Protein AF-A0A832CAN0-F1 (afdb_monomer)

Foldseek 3Di:
DDKDKDFQCDDDDADPQGDDGGFIWIDPPPDIDGDDDPVRCVVCVVVRVCVVVPDDDPVD

Structure (mmCIF, N/CA/C/O backbone):
data_AF-A0A832CAN0-F1
#
_entry.id   AF-A0A832CAN0-F1
#
loop_
_atom_site.group_PDB
_atom_site.id
_atom_site.type_symbol
_atom_site.label_atom_id
_atom_site.label_alt_id
_atom_site.label_comp_id
_atom_site.label_asym_id
_atom_site.label_entity_id
_atom_site.label_seq_id
_atom_site.pdbx_PDB_ins_code
_atom_site.Cartn_x
_atom_site.Cartn_y
_atom_site.Cartn_z
_atom_site.occupancy
_atom_site.B_iso_or_equiv
_atom_site.auth_seq_id
_atom_site.auth_comp_id
_atom_site.auth_asym_id
_atom_site.auth_atom_id
_atom_site.pdbx_PDB_model_num
ATOM 1 N N . MET A 1 1 ? 5.917 -0.335 -16.024 1.00 65.69 1 MET A N 1
ATOM 2 C CA . MET A 1 1 ? 6.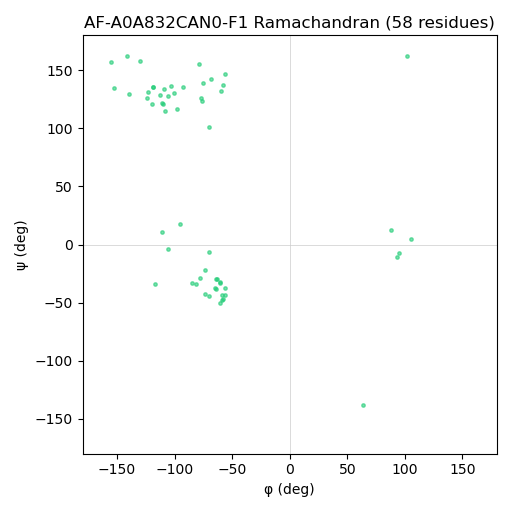037 -0.293 -14.549 1.00 65.69 1 MET A CA 1
ATOM 3 C C . MET A 1 1 ? 5.043 -1.284 -13.983 1.00 65.69 1 MET A C 1
ATOM 5 O O . MET A 1 1 ? 3.906 -1.287 -14.435 1.00 65.69 1 MET A O 1
ATOM 9 N N . SER A 1 2 ? 5.472 -2.142 -13.066 1.00 86.12 2 SER A N 1
ATOM 10 C CA . SER A 1 2 ? 4.619 -3.136 -12.407 1.00 86.12 2 SER A CA 1
ATOM 11 C C . SER A 1 2 ? 3.594 -2.459 -11.491 1.00 86.12 2 SER A C 1
ATOM 13 O O . SER A 1 2 ? 3.876 -1.434 -10.865 1.00 86.12 2 SER A O 1
ATOM 15 N N . VAL A 1 3 ? 2.380 -3.003 -11.450 1.00 94.69 3 VAL A N 1
ATOM 16 C CA . VAL A 1 3 ? 1.309 -2.560 -10.549 1.00 94.69 3 VAL A CA 1
ATOM 17 C C . VAL A 1 3 ? 1.381 -3.406 -9.284 1.00 94.69 3 VAL A C 1
ATOM 19 O O . VAL A 1 3 ? 1.552 -4.618 -9.371 1.00 94.69 3 VAL A O 1
ATOM 22 N N . VAL A 1 4 ? 1.263 -2.768 -8.120 1.00 95.94 4 VAL A N 1
ATOM 23 C CA . VAL A 1 4 ? 1.231 -3.453 -6.822 1.00 95.94 4 VAL A CA 1
ATOM 24 C C . VAL A 1 4 ? -0.100 -3.142 -6.149 1.00 95.94 4 VAL A C 1
ATOM 26 O O . VAL A 1 4 ? -0.413 -1.974 -5.914 1.00 95.94 4 VAL A O 1
ATOM 29 N N . GLU A 1 5 ? -0.872 -4.182 -5.846 1.00 96.19 5 GLU A N 1
ATOM 30 C CA . GLU A 1 5 ? -2.128 -4.091 -5.099 1.00 96.19 5 GLU A CA 1
ATOM 31 C C . GLU A 1 5 ? -1.890 -4.497 -3.640 1.00 96.19 5 GLU A C 1
ATOM 33 O O . GLU A 1 5 ? -1.298 -5.536 -3.356 1.00 96.19 5 GLU A O 1
ATOM 38 N N . VAL A 1 6 ? -2.363 -3.672 -2.710 1.00 95.88 6 VAL A N 1
ATOM 39 C CA . VAL A 1 6 ? -2.352 -3.948 -1.273 1.00 95.88 6 VAL A CA 1
ATOM 40 C C . VAL A 1 6 ? -3.793 -4.114 -0.817 1.00 95.88 6 VAL A C 1
ATOM 42 O O . VAL A 1 6 ? -4.624 -3.250 -1.082 1.00 95.88 6 VAL A O 1
ATOM 45 N N . THR A 1 7 ? -4.083 -5.213 -0.120 1.00 96.81 7 THR A N 1
ATOM 46 C CA . THR A 1 7 ? -5.415 -5.496 0.429 1.00 96.81 7 THR A CA 1
ATOM 47 C C . THR A 1 7 ? -5.350 -5.601 1.947 1.00 96.81 7 THR A C 1
ATOM 49 O O . THR A 1 7 ? -4.476 -6.279 2.493 1.00 96.81 7 THR A O 1
ATOM 52 N N . VAL A 1 8 ? -6.297 -4.978 2.647 1.00 96.62 8 VAL A N 1
ATOM 53 C CA . VAL A 1 8 ? -6.450 -5.163 4.095 1.00 96.62 8 VAL A CA 1
ATOM 54 C C . VAL A 1 8 ? -6.973 -6.577 4.359 1.00 96.62 8 VAL A C 1
ATOM 56 O O . VAL A 1 8 ? -8.160 -6.853 4.204 1.00 96.62 8 VAL A O 1
ATOM 59 N N . LYS A 1 9 ? -6.080 -7.491 4.757 1.00 95.75 9 LYS A N 1
ATOM 60 C CA . LYS A 1 9 ? -6.419 -8.905 5.007 1.00 95.75 9 LYS A CA 1
ATOM 61 C C . LYS A 1 9 ? -7.122 -9.141 6.348 1.00 95.75 9 LYS A C 1
ATOM 63 O O . LYS A 1 9 ? -7.881 -10.093 6.484 1.00 95.75 9 LYS A O 1
ATOM 68 N N . SER A 1 10 ? -6.855 -8.312 7.357 1.00 95.69 10 SER A N 1
ATOM 69 C CA . SER A 1 10 ? -7.442 -8.467 8.692 1.00 95.69 10 SER A CA 1
ATOM 70 C C . SER A 1 10 ? -7.490 -7.141 9.445 1.00 95.69 10 SER A C 1
ATOM 72 O O . SER A 1 10 ? -6.719 -6.225 9.160 1.00 95.69 10 SER A O 1
ATOM 74 N N . GLN A 1 11 ? -8.386 -7.049 10.425 1.00 96.12 11 GLN A N 1
ATOM 75 C CA . GLN A 1 11 ? -8.497 -5.913 11.328 1.00 96.12 11 GLN A CA 1
ATOM 76 C C . GLN A 1 11 ? -8.767 -6.426 12.742 1.00 96.12 11 GLN A C 1
ATOM 78 O O . GLN A 1 11 ? -9.671 -7.229 12.958 1.00 96.12 11 GLN A O 1
ATOM 83 N N . LYS A 1 12 ? -7.984 -5.945 13.710 1.00 95.50 12 LYS A N 1
ATOM 84 C CA . LYS A 1 12 ? -8.256 -6.124 15.139 1.00 95.50 12 LYS A CA 1
ATOM 85 C C . LYS A 1 12 ? -8.765 -4.802 15.699 1.00 95.50 12 LYS A C 1
ATOM 87 O O . LYS A 1 12 ? -8.123 -3.772 15.504 1.00 95.50 12 LYS A O 1
ATOM 92 N N . GLY A 1 13 ? -9.905 -4.827 16.386 1.00 95.81 13 GLY A N 1
ATOM 93 C CA . GLY A 1 13 ? -10.552 -3.606 16.866 1.00 95.81 13 GLY A CA 1
ATOM 94 C C . GLY A 1 13 ? -11.000 -2.705 15.711 1.00 95.81 13 GLY A C 1
ATOM 95 O O . GLY A 1 13 ? -11.527 -3.191 14.715 1.00 95.81 13 GLY A O 1
ATOM 96 N N . LYS A 1 14 ? -10.793 -1.390 15.843 1.00 94.88 14 LYS A N 1
ATOM 97 C CA . LYS A 1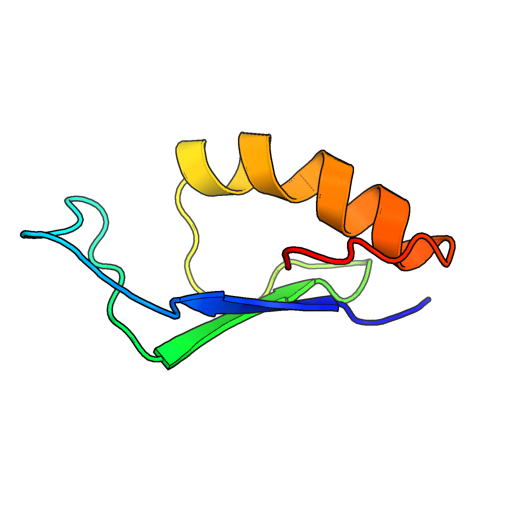 14 ? -11.219 -0.387 14.856 1.00 94.88 14 LYS A CA 1
ATOM 98 C C . LYS A 1 14 ? -10.029 0.436 14.365 1.00 94.88 14 LYS A C 1
ATOM 100 O O . LYS A 1 14 ? -9.270 0.969 15.169 1.00 94.88 14 LYS A O 1
ATOM 105 N N . CYS A 1 15 ? -9.894 0.591 13.048 1.00 96.06 15 CYS A N 1
ATOM 106 C CA . CYS A 1 15 ? -8.954 1.549 12.467 1.00 96.06 15 CYS A CA 1
ATOM 107 C C . CYS A 1 15 ? -9.516 2.974 12.589 1.00 96.06 15 CYS A C 1
ATOM 109 O O . CYS A 1 15 ? -10.600 3.250 12.076 1.00 96.06 15 CYS A O 1
ATOM 111 N N . ALA A 1 16 ? -8.775 3.887 13.226 1.00 96.31 16 ALA A N 1
ATOM 112 C CA . ALA A 1 16 ? -9.192 5.284 13.394 1.00 96.31 16 ALA A CA 1
ATOM 113 C C . ALA A 1 16 ? -9.327 6.042 12.062 1.00 96.31 16 ALA A C 1
ATOM 115 O O . ALA A 1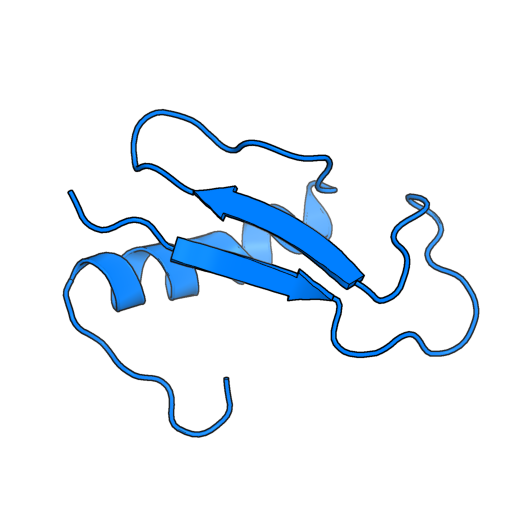 16 ? -10.171 6.922 11.944 1.00 96.31 16 ALA A O 1
ATOM 116 N N . PHE A 1 17 ? -8.536 5.665 11.053 1.00 96.62 17 PHE A N 1
ATOM 117 C CA . PHE A 1 17 ? -8.635 6.224 9.704 1.00 96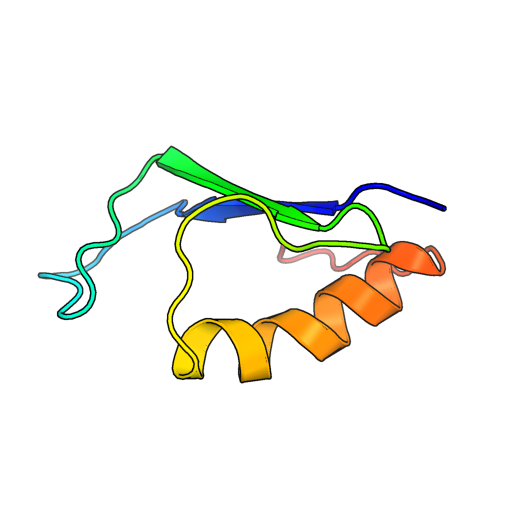.62 17 PHE A CA 1
ATOM 118 C C . PHE A 1 17 ? -9.863 5.714 8.933 1.00 96.62 17 PHE A C 1
ATOM 120 O O . PHE A 1 17 ? -10.317 6.369 8.006 1.00 96.62 17 PHE A O 1
ATOM 127 N N . GLY A 1 18 ? -10.422 4.565 9.331 1.00 96.88 18 GLY A N 1
ATOM 128 C CA . GLY A 1 18 ? -11.637 4.013 8.730 1.00 96.88 18 GLY A CA 1
ATOM 129 C C . GLY A 1 18 ? -11.438 2.819 7.797 1.00 96.88 18 GLY A C 1
ATOM 130 O O . GLY A 1 18 ? -12.430 2.339 7.259 1.00 96.88 18 GLY A O 1
ATOM 131 N N . HIS A 1 19 ? -10.214 2.296 7.651 1.00 96.75 19 HIS A N 1
ATOM 132 C CA . HIS A 1 19 ? -9.971 1.087 6.854 1.00 96.75 19 HIS A CA 1
ATOM 133 C C . HIS A 1 19 ? -10.813 -0.107 7.313 1.00 96.75 19 HIS A C 1
ATOM 135 O O . HIS A 1 19 ? -11.034 -0.293 8.515 1.00 96.75 19 HIS A O 1
ATOM 141 N N . LYS A 1 20 ? -11.208 -0.955 6.365 1.00 96.62 20 LYS A N 1
ATOM 142 C CA . LYS A 1 20 ? -11.946 -2.204 6.570 1.00 96.62 20 LYS A CA 1
ATOM 143 C C . LYS A 1 20 ? -11.274 -3.362 5.839 1.00 96.62 20 LYS A C 1
ATOM 145 O O . LYS A 1 20 ? -10.499 -3.173 4.907 1.00 96.62 20 LYS A O 1
ATOM 150 N N . VAL A 1 21 ? -11.560 -4.584 6.289 1.00 97.69 21 VAL A N 1
ATOM 151 C CA . VAL A 1 21 ? -11.100 -5.799 5.602 1.00 97.69 21 VAL A CA 1
ATOM 152 C C . VAL A 1 21 ? -11.654 -5.810 4.178 1.00 97.69 21 VAL A C 1
ATOM 154 O O . VAL A 1 21 ? -12.846 -5.590 3.980 1.00 97.69 21 VAL A O 1
ATOM 157 N N . GLY A 1 22 ? -10.783 -6.073 3.206 1.00 96.94 22 GLY A N 1
ATOM 158 C CA . GLY A 1 22 ? -11.115 -6.049 1.782 1.00 96.94 22 GLY A CA 1
ATOM 159 C C . GLY A 1 22 ? -10.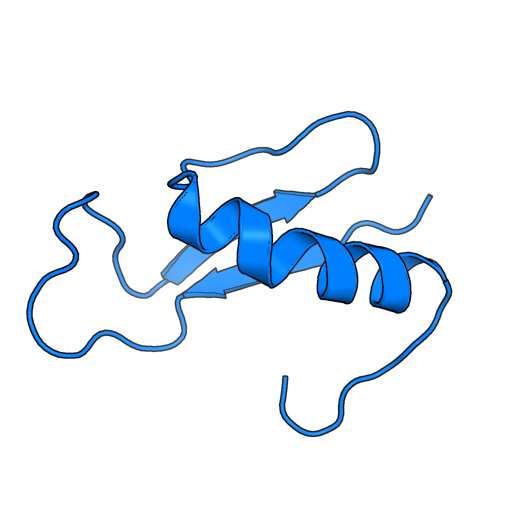846 -4.717 1.080 1.00 96.94 22 GLY A C 1
ATOM 160 O O . GLY A 1 22 ? -10.855 -4.704 -0.148 1.00 96.94 22 GLY A O 1
ATOM 161 N N . ASP A 1 23 ? -10.547 -3.634 1.808 1.00 97.50 23 ASP A N 1
ATOM 162 C CA . ASP A 1 23 ? -10.107 -2.383 1.184 1.00 97.50 23 ASP A CA 1
ATOM 163 C C . ASP A 1 23 ? -8.851 -2.625 0.344 1.00 97.50 23 ASP A C 1
ATOM 165 O O . ASP A 1 23 ? -7.925 -3.327 0.773 1.00 97.50 23 ASP A O 1
ATOM 169 N N . LYS A 1 24 ? -8.826 -2.014 -0.843 1.00 97.69 24 LYS A N 1
ATOM 170 C CA . LYS A 1 24 ? -7.749 -2.149 -1.822 1.00 97.69 24 LYS A CA 1
ATOM 171 C C . LYS A 1 24 ? -7.088 -0.814 -2.094 1.00 97.69 24 LYS A C 1
ATOM 173 O O . LYS A 1 24 ? -7.760 0.187 -2.331 1.00 97.69 24 LYS A O 1
ATOM 178 N N . ILE A 1 25 ? -5.763 -0.838 -2.128 1.00 97.62 25 ILE A N 1
ATOM 179 C CA . ILE A 1 25 ? -4.930 0.298 -2.504 1.00 97.62 25 ILE A CA 1
ATOM 180 C C . ILE A 1 25 ? -4.042 -0.143 -3.660 1.00 97.62 25 ILE A C 1
ATOM 182 O O . ILE A 1 25 ? -3.327 -1.141 -3.563 1.00 97.62 25 ILE A O 1
ATOM 186 N N . VAL A 1 26 ? -4.083 0.604 -4.759 1.00 97.56 26 VAL A N 1
ATOM 187 C CA . VAL A 1 26 ? -3.329 0.291 -5.973 1.00 97.56 26 VAL A CA 1
ATOM 188 C C . VAL A 1 26 ? -2.229 1.317 -6.162 1.00 97.56 26 VAL A C 1
ATOM 190 O O . VAL A 1 26 ? -2.482 2.511 -6.311 1.00 97.56 26 VAL A O 1
ATOM 193 N N . PHE A 1 27 ? -0.995 0.832 -6.216 1.00 96.56 27 PHE A N 1
ATOM 194 C CA . PHE A 1 27 ? 0.158 1.615 -6.615 1.00 96.56 27 PHE A CA 1
ATOM 195 C C . PHE A 1 27 ? 0.430 1.302 -8.090 1.00 96.56 27 PHE A C 1
ATOM 197 O O . PHE A 1 27 ? 0.807 0.176 -8.424 1.00 96.56 27 PHE A O 1
ATOM 204 N N . ASP A 1 28 ? 0.324 2.288 -8.984 1.00 94.69 28 ASP A N 1
ATOM 205 C CA . ASP A 1 28 ? 0.571 2.104 -10.431 1.00 94.69 28 ASP A CA 1
ATOM 206 C C . ASP A 1 28 ? 1.905 2.703 -10.925 1.00 94.69 28 ASP A C 1
ATOM 208 O O . ASP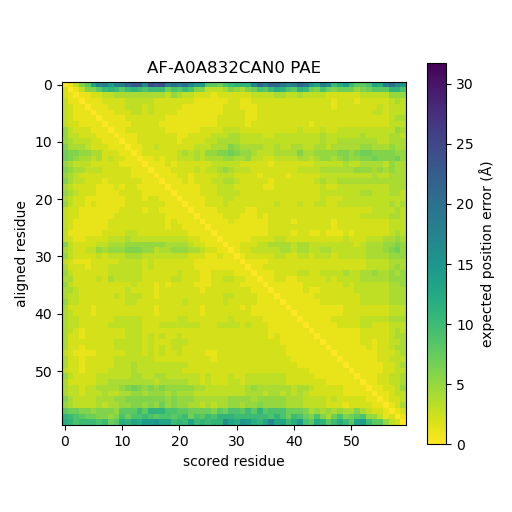 A 1 28 ? 2.309 2.494 -12.067 1.00 94.69 28 ASP A O 1
ATOM 212 N N . GLY A 1 29 ? 2.639 3.375 -10.034 1.00 90.06 29 GLY A N 1
ATOM 213 C CA . GLY A 1 29 ? 3.954 3.968 -10.301 1.00 90.06 29 GLY A CA 1
ATOM 214 C C . GLY A 1 29 ? 3.892 5.442 -10.684 1.00 90.06 29 GLY A C 1
ATOM 215 O O . GLY A 1 29 ? 4.930 6.090 -10.748 1.00 90.06 29 GLY A O 1
ATOM 216 N N . LYS A 1 30 ? 2.686 5.978 -10.888 1.00 91.56 30 LYS A N 1
ATOM 217 C CA . LYS A 1 30 ? 2.424 7.411 -11.074 1.00 91.56 30 LYS A CA 1
ATOM 218 C C . LYS A 1 30 ? 1.541 7.969 -9.964 1.00 91.56 30 LYS A C 1
ATOM 220 O O . LYS A 1 30 ? 1.694 9.118 -9.573 1.00 91.56 30 LYS A O 1
ATOM 225 N N . SER A 1 31 ? 0.619 7.152 -9.469 1.00 93.25 31 SER A N 1
ATOM 226 C CA . SER A 1 31 ? -0.376 7.508 -8.471 1.00 93.25 31 SER A CA 1
ATOM 227 C C . SER A 1 31 ? -0.602 6.372 -7.472 1.00 93.25 31 SER A C 1
ATOM 229 O O . SER A 1 31 ? -0.241 5.211 -7.707 1.00 93.25 31 SER A O 1
ATOM 231 N N . VAL A 1 32 ? -1.206 6.737 -6.343 1.00 96.44 32 VAL A N 1
ATOM 232 C CA . VAL A 1 32 ? -1.764 5.810 -5.359 1.00 96.44 32 VAL A CA 1
ATOM 233 C C . VAL A 1 32 ? -3.278 5.961 -5.430 1.00 96.44 32 VAL A C 1
ATOM 235 O O . VAL A 1 32 ? -3.787 7.069 -5.276 1.00 96.44 32 VAL A O 1
ATOM 238 N N . LYS A 1 33 ? -3.987 4.871 -5.723 1.00 97.00 33 LYS A N 1
ATOM 239 C CA . LYS A 1 33 ? -5.449 4.848 -5.854 1.00 97.00 33 LYS A CA 1
ATOM 240 C C . LYS A 1 33 ? -6.059 4.100 -4.678 1.00 97.00 33 LYS A C 1
ATOM 242 O O . LYS A 1 33 ? -5.612 2.998 -4.368 1.00 97.00 33 LYS A O 1
ATOM 247 N N . GLY A 1 34 ? -7.100 4.679 -4.091 1.00 95.44 34 GLY A N 1
ATOM 248 C CA . GLY A 1 34 ? -7.712 4.211 -2.849 1.00 95.44 34 GLY A CA 1
ATOM 249 C C . GLY A 1 34 ? -7.282 5.062 -1.656 1.00 95.44 34 GLY A C 1
ATOM 250 O O . GLY A 1 34 ? -6.296 5.798 -1.723 1.00 95.44 34 GLY A O 1
ATOM 251 N N . ASP A 1 35 ? -8.040 4.965 -0.571 1.00 96.00 35 ASP A N 1
ATOM 252 C CA . ASP A 1 35 ? -7.737 5.694 0.654 1.00 96.00 35 ASP A CA 1
ATOM 253 C C . ASP A 1 35 ? -6.568 5.030 1.380 1.00 96.00 35 ASP A C 1
ATOM 255 O O . ASP A 1 35 ? -6.489 3.805 1.458 1.00 96.00 35 ASP A O 1
ATOM 259 N N . ILE A 1 36 ? -5.648 5.829 1.919 1.00 96.88 36 ILE A N 1
ATOM 260 C CA . ILE A 1 36 ? -4.528 5.351 2.733 1.00 96.88 36 ILE A CA 1
ATOM 261 C C . ILE A 1 36 ? -4.090 6.444 3.710 1.00 96.88 36 ILE A C 1
ATOM 263 O O . ILE A 1 36 ? -3.939 7.606 3.334 1.00 96.88 36 ILE A O 1
ATOM 267 N N . CYS A 1 37 ? -3.863 6.088 4.975 1.00 96.62 37 CYS A N 1
ATOM 268 C CA . CYS A 1 37 ? -3.309 7.030 5.945 1.00 96.62 37 CYS A CA 1
ATOM 269 C C . CYS A 1 37 ? -1.788 7.189 5.781 1.00 96.62 37 CYS A C 1
ATOM 271 O O . CYS A 1 37 ? -1.096 6.264 5.351 1.00 96.62 37 CYS A O 1
ATOM 273 N N . TYR A 1 38 ? -1.235 8.329 6.211 1.00 96.56 38 TYR A N 1
ATOM 274 C CA . TYR A 1 38 ? 0.215 8.569 6.162 1.00 96.56 38 TYR A CA 1
ATOM 275 C C . TYR A 1 38 ? 1.033 7.494 6.893 1.00 96.56 38 TYR A C 1
ATOM 277 O O . TYR A 1 38 ? 2.081 7.078 6.400 1.00 96.56 38 TYR A O 1
ATOM 285 N N . SER A 1 39 ? 0.535 6.988 8.025 1.00 95.56 39 SER A N 1
ATOM 286 C CA . SER A 1 39 ? 1.207 5.929 8.788 1.00 95.56 39 SER A CA 1
ATOM 287 C C . SER A 1 39 ? 1.286 4.606 8.023 1.00 95.56 39 SER A C 1
ATOM 289 O O . SER A 1 39 ? 2.290 3.908 8.115 1.00 95.56 39 SER A O 1
ATOM 291 N N . ALA A 1 40 ? 0.254 4.248 7.254 1.00 96.12 40 ALA A N 1
ATOM 292 C CA . ALA A 1 40 ? 0.293 3.060 6.407 1.00 96.12 40 ALA A CA 1
ATOM 293 C C . ALA A 1 40 ? 1.187 3.297 5.184 1.00 96.12 40 ALA A C 1
ATOM 295 O O . ALA A 1 40 ? 2.009 2.446 4.845 1.00 96.12 40 ALA A O 1
ATOM 296 N N . LEU A 1 41 ? 1.081 4.475 4.562 1.00 96.69 41 LEU A N 1
ATOM 297 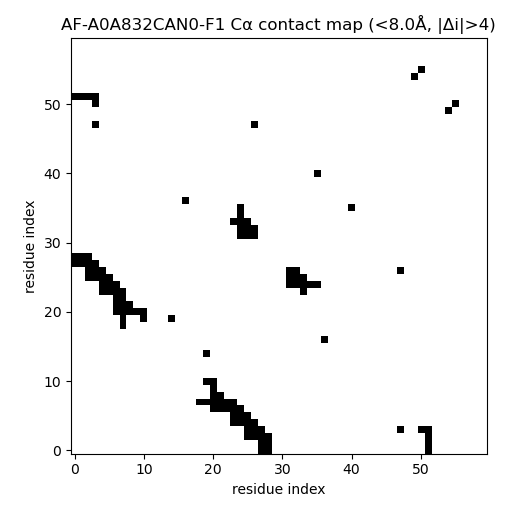C CA . LEU A 1 41 ? 1.861 4.835 3.382 1.00 96.69 41 LEU A CA 1
ATOM 298 C C . LEU A 1 41 ? 3.370 4.781 3.653 1.00 96.69 41 LEU A C 1
ATOM 300 O O . LEU A 1 41 ? 4.090 4.140 2.890 1.00 96.69 41 LEU A O 1
ATOM 304 N N . MET A 1 42 ? 3.848 5.375 4.754 1.00 96.81 42 MET A N 1
ATOM 305 C CA . MET A 1 42 ? 5.283 5.405 5.079 1.00 96.81 42 MET A CA 1
ATOM 306 C C . MET A 1 42 ? 5.885 4.000 5.258 1.00 96.81 42 MET A C 1
ATOM 308 O O . MET A 1 42 ? 7.045 3.778 4.921 1.00 96.81 42 MET A O 1
ATOM 312 N N . VAL A 1 43 ? 5.099 3.042 5.765 1.00 94.81 43 VAL A N 1
ATOM 313 C CA . VAL A 1 43 ? 5.554 1.666 6.029 1.00 94.81 43 VAL A CA 1
ATOM 314 C C . VAL A 1 43 ? 5.450 0.788 4.780 1.00 94.81 43 VAL A C 1
ATOM 316 O O . VAL A 1 43 ? 6.261 -0.120 4.584 1.00 94.81 43 VAL A O 1
ATOM 319 N N . LEU A 1 44 ? 4.455 1.035 3.926 1.00 95.00 44 LEU A N 1
ATOM 320 C CA . LEU A 1 44 ? 4.222 0.245 2.718 1.00 95.00 44 LEU A CA 1
ATOM 321 C C . LEU A 1 44 ? 5.126 0.663 1.558 1.00 95.00 44 LEU A C 1
ATOM 323 O O . LEU A 1 44 ? 5.538 -0.202 0.785 1.00 95.00 44 LEU A O 1
ATOM 327 N N . LEU A 1 45 ? 5.465 1.950 1.439 1.00 94.75 45 LEU A N 1
ATOM 328 C CA . LEU A 1 45 ? 6.171 2.477 0.270 1.00 94.75 45 LEU A CA 1
ATOM 329 C C . LEU A 1 45 ? 7.506 1.762 -0.030 1.00 94.75 45 LEU A C 1
ATOM 331 O O . LEU A 1 45 ? 7.709 1.403 -1.191 1.00 94.75 45 LEU A O 1
ATOM 335 N N . PRO A 1 46 ? 8.378 1.449 0.954 1.00 95.06 46 PRO A N 1
ATOM 336 C CA . PRO A 1 46 ? 9.620 0.720 0.682 1.00 95.06 46 PRO A CA 1
ATOM 337 C C . PRO A 1 46 ? 9.382 -0.701 0.153 1.00 95.06 46 PRO A C 1
ATOM 339 O O . PRO A 1 46 ? 10.078 -1.151 -0.755 1.00 95.06 46 PRO A O 1
ATOM 342 N N . LYS A 1 47 ? 8.366 -1.404 0.674 1.00 94.25 47 LYS A N 1
ATOM 343 C CA . LYS A 1 47 ? 8.009 -2.760 0.223 1.00 94.25 47 LYS A CA 1
ATOM 344 C C . LYS A 1 47 ? 7.416 -2.736 -1.179 1.00 94.25 47 LYS A C 1
ATOM 346 O O . LYS A 1 47 ? 7.798 -3.544 -2.017 1.00 94.25 47 LYS A O 1
ATOM 351 N N . VAL A 1 48 ? 6.516 -1.788 -1.444 1.00 95.12 48 VAL A N 1
ATOM 352 C CA . VAL A 1 48 ? 5.952 -1.555 -2.780 1.00 95.12 48 VAL A CA 1
ATOM 353 C C . VAL A 1 48 ? 7.061 -1.243 -3.777 1.00 95.12 48 VAL A C 1
ATOM 355 O O . VAL A 1 48 ? 7.058 -1.791 -4.874 1.00 95.12 48 VAL A O 1
ATOM 358 N N . TYR A 1 49 ? 8.023 -0.400 -3.397 1.00 94.25 49 TYR A N 1
ATOM 359 C CA . TYR A 1 49 ? 9.177 -0.097 -4.234 1.00 94.25 49 TYR A CA 1
ATOM 360 C C . TYR A 1 49 ? 9.993 -1.359 -4.529 1.00 94.25 49 TYR A C 1
ATOM 362 O O . TYR A 1 49 ? 10.208 -1.666 -5.693 1.00 94.25 49 TYR A O 1
ATOM 370 N N . ALA A 1 50 ? 10.356 -2.152 -3.519 1.00 94.38 50 ALA A N 1
ATOM 371 C CA . ALA A 1 50 ? 11.082 -3.406 -3.723 1.00 94.38 50 ALA A CA 1
ATOM 372 C C . ALA A 1 50 ? 10.328 -4.387 -4.647 1.00 94.38 50 ALA A C 1
ATOM 374 O O . ALA A 1 50 ? 10.903 -4.889 -5.613 1.00 94.38 50 ALA A O 1
ATOM 375 N N . MET A 1 51 ? 9.024 -4.593 -4.418 1.00 93.88 51 MET A N 1
ATOM 376 C CA . MET A 1 51 ? 8.182 -5.464 -5.255 1.00 93.88 51 MET A CA 1
ATOM 377 C C . MET A 1 51 ? 8.111 -4.993 -6.708 1.00 93.88 51 MET A C 1
ATOM 379 O O . MET A 1 51 ? 8.053 -5.810 -7.626 1.00 93.88 51 MET A O 1
ATOM 383 N N . ARG A 1 52 ? 8.185 -3.679 -6.957 1.00 91.31 52 ARG A N 1
ATOM 384 C CA . ARG A 1 52 ? 8.227 -3.162 -8.330 1.00 91.31 52 ARG A CA 1
ATOM 385 C C . ARG A 1 52 ? 9.464 -3.606 -9.105 1.00 91.31 52 ARG A C 1
ATOM 387 O O . ARG A 1 52 ? 9.375 -3.742 -10.323 1.00 91.31 52 ARG A O 1
ATOM 394 N N . TYR A 1 53 ? 10.573 -3.837 -8.409 1.00 92.88 53 TYR A N 1
ATOM 395 C CA . TYR A 1 53 ? 11.837 -4.306 -8.975 1.00 92.88 53 TYR A CA 1
ATOM 396 C C . TYR A 1 53 ? 12.007 -5.832 -8.875 1.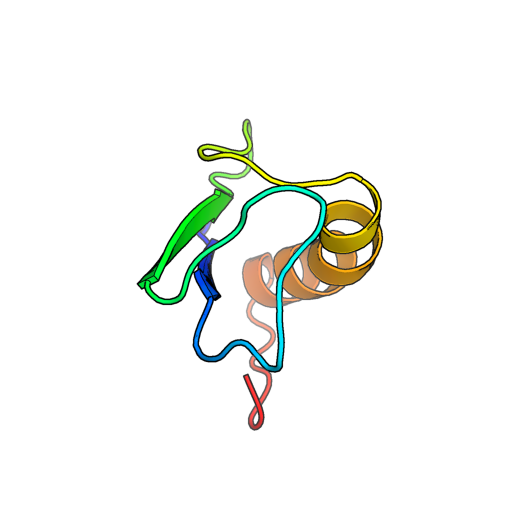00 92.88 53 TYR A C 1
ATOM 398 O O . TYR A 1 53 ? 13.116 -6.331 -9.038 1.00 92.88 53 TYR A O 1
ATOM 406 N N . GLY A 1 54 ? 10.919 -6.577 -8.646 1.00 91.75 54 GLY A N 1
ATOM 407 C CA . GLY A 1 54 ? 10.918 -8.042 -8.684 1.00 91.75 54 GLY A CA 1
ATOM 408 C C . GLY A 1 54 ? 11.268 -8.723 -7.362 1.00 91.75 54 GLY A C 1
ATOM 409 O O . GLY A 1 54 ? 11.519 -9.923 -7.351 1.00 91.75 54 GLY A O 1
ATOM 410 N N . VAL A 1 55 ? 11.294 -7.988 -6.246 1.00 94.19 55 VAL A N 1
ATOM 411 C CA . VAL A 1 55 ? 11.461 -8.602 -4.921 1.00 94.19 55 VAL A CA 1
ATOM 412 C C . VAL A 1 55 ? 10.149 -9.238 -4.479 1.00 94.19 55 VAL A C 1
ATOM 414 O O . VAL A 1 55 ? 9.127 -8.562 -4.392 1.00 94.19 55 VAL A O 1
ATOM 417 N N . GLU A 1 56 ? 10.193 -10.515 -4.119 1.00 91.12 56 GLU A N 1
ATOM 418 C CA . GLU A 1 56 ? 9.068 -11.218 -3.508 1.00 91.12 56 GLU A CA 1
ATOM 419 C C . GLU A 1 56 ? 9.288 -11.375 -2.001 1.00 91.12 56 GLU A C 1
ATOM 421 O O . GLU A 1 56 ? 10.381 -11.704 -1.538 1.00 91.12 56 GLU A O 1
ATOM 426 N N . PHE A 1 57 ? 8.236 -11.133 -1.221 1.00 88.44 57 PHE A N 1
ATOM 427 C CA . PHE A 1 57 ? 8.255 -11.311 0.228 1.00 88.44 57 PHE A CA 1
ATOM 428 C C . PHE A 1 57 ? 7.417 -12.548 0.588 1.00 88.44 57 PHE A C 1
ATOM 430 O O . PHE A 1 57 ? 6.199 -12.507 0.417 1.00 88.44 57 PHE A O 1
ATOM 437 N N . PRO A 1 58 ? 8.009 -13.629 1.128 1.00 85.31 58 PRO A N 1
ATOM 438 C CA . PRO A 1 58 ? 7.298 -14.895 1.354 1.00 85.31 58 PRO A CA 1
ATOM 439 C C . PRO A 1 58 ? 6.237 -14.844 2.470 1.00 85.31 58 PRO A C 1
ATOM 441 O O . PRO A 1 58 ? 5.494 -15.801 2.659 1.00 85.31 58 PRO A O 1
ATOM 444 N N . TRP A 1 59 ? 6.150 -13.738 3.211 1.00 80.94 59 TRP A N 1
ATOM 445 C CA . TRP A 1 59 ? 5.179 -13.503 4.289 1.00 80.94 59 TRP A CA 1
ATOM 446 C C . TRP A 1 59 ? 4.130 -12.427 3.948 1.00 80.94 59 TRP A C 1
ATOM 448 O O . TRP A 1 59 ? 3.457 -11.928 4.854 1.00 80.94 59 TRP A O 1
ATOM 458 N N . ALA A 1 60 ? 4.050 -11.994 2.684 1.00 65.06 60 ALA A N 1
ATOM 459 C CA . ALA A 1 60 ? 3.159 -10.917 2.240 1.00 65.06 60 ALA A CA 1
ATOM 460 C C . ALA A 1 60 ? 1.672 -11.310 2.180 1.00 65.06 60 ALA A C 1
ATOM 462 O O . ALA A 1 60 ? 1.305 -12.430 1.766 1.00 65.06 60 ALA A O 1
#

Mean predicted aligned error: 2.96 Å

pLDDT: mean 93.74, std 6.13, range [65.06, 97.69]

Sequence (60 aa):
MSVVEVTVKSQKGKCAFGHKVGDKIVFDGKSVKGDICYSALMVLLPKVYAMRYGVEFPWA

Radius of gyration: 11.86 Å; Cα contacts (8 Å, |Δi|>4): 57; chains: 1; bounding box: 24×24×31 Å

Solvent-accessible surface area (backbone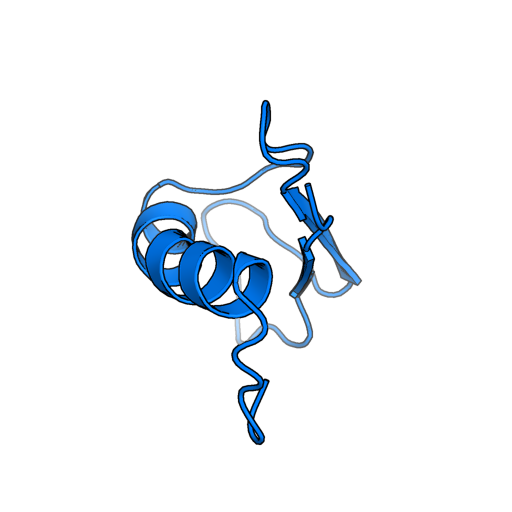 atoms only — not comparable to full-atom values): 3937 Å² total; per-residue (Å²): 122,57,71,48,79,46,66,37,84,70,77,80,88,77,54,90,91,62,72,52,68,71,45,59,33,39,38,54,85,86,55,75,45,62,87,79,54,69,77,55,47,70,66,42,49,64,55,54,52,42,41,53,76,72,50,81,65,98,86,115

Secondary structure (DSSP, 8-state):
---EEEE----SS--TT---TT-EEEE-SS-EES---HHHHHHHHHHHHHHHTT---TT-